Protein AF-A0A0G4F7C5-F1 (afdb_monomer_lite)

Sequence (91 aa):
MAPPYYIQPWLKLPKPYIPPAKGEELVDPRKKLEPICVAKCSAWVNKYNDCVTRVRARTDGKGDCQSQYEKLGECIDWCLCKQGRLFDYLK

Radius of gyration: 19.31 Å; chains: 1; bounding box: 33×36×54 Å

Foldseek 3Di:
DDDPPDDPPPDDDDPVDDDDDDPDDDDQLLVVLQVVQLVVLVVLVVVLVVLVVVCVPDPPNDDDSVVSVVVSVVSSVVCCVPPVVSVVVVD

Secondary structure (DSSP, 8-state):
-PPP----TT----TT--PPPTT-----HHHHHHHHHHHHTHHHHHHHHHHHHHHHT-SS-----HHHHHHHHHHHHHHHHHTS-HHHH--

Organism: Vitrella brassicaformis (strain CCMP3155) (NCBI:txid1169540)

pLDDT: mean 82.91, std 15.1, range [36.62, 97.44]

InterPro domains:
  IPR003422 Cytochrome b-c1 complex, subunit 6 [PIRSF000019] (19-91)
  IPR023184 Ubiquinol-cytochrome C reductase hinge domain [PF02320] (28-91)
  IPR036811 Ubiquinol-cytochrome C reductase hinge domain superfamily [G3DSA:1.10.287.20] (20-91)
  IPR036811 Ubiquinol-cytochrome C reductase hinge domain superfamily [SSF81531] (21-90)

Structure (mmCIF, N/CA/C/O backbone):
data_AF-A0A0G4F7C5-F1
#
_entry.id   AF-A0A0G4F7C5-F1
#
loop_
_atom_site.group_PDB
_atom_site.id
_atom_site.type_symbol
_atom_site.label_atom_id
_atom_site.label_alt_id
_atom_site.label_comp_id
_atom_site.label_asym_id
_atom_site.label_entity_id
_atom_site.label_seq_id
_atom_site.pdbx_PDB_ins_code
_atom_site.Cartn_x
_atom_site.Cartn_y
_atom_site.Cartn_z
_atom_site.occupancy
_atom_site.B_iso_or_equiv
_atom_site.auth_seq_id
_atom_site.auth_comp_id
_atom_site.auth_asym_id
_atom_site.auth_atom_id
_atom_site.pdbx_PDB_model_num
ATOM 1 N N . MET A 1 1 ? 4.706 -26.220 11.600 1.00 36.62 1 MET A N 1
ATOM 2 C CA . MET A 1 1 ? 3.479 -26.328 12.418 1.00 36.62 1 MET A CA 1
ATOM 3 C C . MET A 1 1 ? 3.572 -25.259 13.505 1.00 36.62 1 MET A C 1
ATOM 5 O O . MET A 1 1 ? 4.349 -25.438 14.432 1.00 36.62 1 MET A O 1
ATOM 9 N N . ALA A 1 2 ? 2.932 -24.099 13.341 1.00 42.47 2 ALA A N 1
ATOM 10 C CA . ALA A 1 2 ? 2.935 -23.070 14.388 1.00 42.47 2 ALA A CA 1
ATOM 11 C C . ALA A 1 2 ? 1.986 -23.515 15.516 1.00 42.47 2 ALA A C 1
ATOM 13 O O . ALA A 1 2 ? 0.897 -24.004 15.200 1.00 42.47 2 ALA A O 1
ATOM 14 N N . PRO A 1 3 ? 2.376 -23.430 16.800 1.00 47.25 3 PRO A N 1
ATOM 15 C CA . PRO A 1 3 ? 1.508 -23.873 17.877 1.00 47.25 3 PRO A CA 1
ATOM 16 C C . PRO A 1 3 ? 0.256 -22.981 17.947 1.00 47.25 3 PRO A C 1
ATOM 18 O O . PRO A 1 3 ? 0.360 -21.766 17.754 1.00 47.25 3 PRO A O 1
ATOM 21 N N . PRO A 1 4 ? -0.926 -23.564 18.222 1.00 50.06 4 PRO A N 1
ATOM 22 C CA . PRO A 1 4 ? -2.125 -22.793 18.510 1.00 50.06 4 PRO A CA 1
ATOM 23 C C . PRO A 1 4 ? -1.827 -21.884 19.702 1.00 50.06 4 PRO A C 1
ATOM 25 O O . PRO A 1 4 ? -1.193 -22.304 20.666 1.00 50.06 4 PRO A O 1
ATOM 28 N N . TYR A 1 5 ? -2.250 -20.635 19.583 1.00 58.78 5 TYR A N 1
ATOM 29 C CA . TYR A 1 5 ? -2.147 -19.508 20.506 1.00 58.78 5 TYR A CA 1
ATOM 30 C C . TYR A 1 5 ? -2.661 -19.826 21.931 1.00 58.78 5 TYR A C 1
ATOM 32 O O . TYR A 1 5 ? -3.631 -19.255 22.412 1.00 58.78 5 TYR A O 1
ATOM 40 N N . TYR A 1 6 ? -2.024 -20.740 22.659 1.00 56.75 6 TYR A N 1
ATOM 41 C CA . TYR A 1 6 ? -2.312 -20.957 24.070 1.00 56.75 6 TYR A CA 1
ATOM 42 C C . TYR A 1 6 ? -1.623 -19.866 24.871 1.00 56.75 6 TYR A C 1
ATOM 44 O O . TYR A 1 6 ? -0.410 -19.876 25.085 1.00 56.75 6 TYR A O 1
ATOM 52 N N . ILE A 1 7 ? -2.426 -18.899 25.297 1.00 61.69 7 ILE A N 1
ATOM 53 C CA . ILE A 1 7 ? -1.985 -17.868 26.219 1.00 61.69 7 ILE A CA 1
ATOM 54 C C . ILE A 1 7 ? -1.662 -18.558 27.538 1.00 61.69 7 ILE A C 1
ATOM 56 O O . ILE A 1 7 ? -2.513 -19.218 28.134 1.00 61.69 7 ILE A O 1
ATOM 60 N N . GLN A 1 8 ? -0.404 -18.461 27.960 1.00 63.88 8 GLN A N 1
ATOM 61 C CA . GLN A 1 8 ? 0.033 -19.093 29.194 1.00 63.88 8 GLN A CA 1
ATOM 62 C C . GLN A 1 8 ? -0.736 -18.496 30.387 1.00 63.88 8 GLN A C 1
ATOM 64 O O . GLN A 1 8 ? -0.944 -17.282 30.408 1.00 63.88 8 GLN A O 1
ATOM 69 N N . PRO A 1 9 ? -1.127 -19.293 31.400 1.00 62.19 9 PRO A N 1
ATOM 70 C CA . PRO A 1 9 ? -1.959 -18.825 32.517 1.00 62.19 9 PRO A CA 1
ATOM 71 C C . PRO A 1 9 ? -1.368 -17.649 33.311 1.00 62.19 9 PRO A C 1
ATOM 73 O O . PRO A 1 9 ? -2.092 -16.899 33.958 1.00 62.19 9 PRO A O 1
ATOM 76 N N . TRP A 1 10 ? -0.045 -17.486 33.269 1.00 66.25 10 TRP A N 1
ATOM 77 C CA . TRP A 1 10 ? 0.692 -16.405 33.928 1.00 66.25 10 TRP A CA 1
ATOM 78 C C . TRP A 1 10 ? 0.876 -15.155 33.056 1.00 66.25 10 TRP A C 1
ATOM 80 O O . TRP A 1 10 ? 1.379 -14.138 33.541 1.00 66.25 10 TRP A O 1
ATOM 90 N N . LEU A 1 11 ? 0.489 -15.199 31.778 1.00 68.25 11 LEU A N 1
ATOM 91 C CA . LEU A 1 11 ? 0.618 -14.068 30.869 1.00 68.25 11 LEU A CA 1
ATOM 92 C C . LEU A 1 11 ? -0.521 -13.075 31.128 1.00 68.25 11 LEU A C 1
ATOM 94 O O . LEU A 1 11 ? -1.658 -13.269 30.700 1.00 68.25 11 LEU A O 1
ATOM 98 N N . LYS A 1 12 ? -0.212 -11.985 31.838 1.00 67.25 12 LYS A N 1
ATOM 99 C CA . LYS A 1 12 ? -1.134 -10.855 31.999 1.00 67.25 12 LYS A CA 1
ATOM 100 C C . LYS A 1 12 ? -1.296 -10.153 30.653 1.00 67.25 12 LYS A C 1
ATOM 102 O O . LYS A 1 12 ? -0.442 -9.365 30.254 1.00 67.25 12 LYS A O 1
ATOM 107 N N . LEU A 1 13 ? -2.384 -10.448 29.955 1.00 65.12 13 LEU A N 1
ATOM 108 C CA . LEU A 1 13 ? -2.740 -9.751 28.724 1.00 65.12 13 LEU A CA 1
ATOM 109 C C . LEU A 1 13 ? -3.125 -8.294 29.035 1.00 65.12 13 LEU A C 1
ATOM 111 O O . LEU A 1 13 ? -3.738 -8.030 30.078 1.00 65.12 13 LEU A O 1
ATOM 115 N N . PRO A 1 14 ? -2.795 -7.336 28.150 1.00 65.19 14 PRO A N 1
ATOM 116 C CA . PRO A 1 14 ? -3.331 -5.987 28.249 1.00 65.19 14 PRO A CA 1
ATOM 117 C C . PRO A 1 14 ? -4.865 -6.031 28.163 1.00 65.19 14 PRO A C 1
ATOM 119 O O . PRO A 1 14 ? -5.445 -6.813 27.411 1.00 65.19 14 PRO A O 1
ATOM 122 N N . LYS A 1 15 ? -5.527 -5.194 28.969 1.00 55.34 15 LYS A N 1
ATOM 123 C CA . LYS A 1 15 ? -6.960 -5.292 29.290 1.00 55.34 15 LYS A CA 1
ATOM 124 C C . LYS A 1 15 ? -7.988 -4.993 28.173 1.00 55.34 15 LYS A C 1
ATOM 126 O O . LYS A 1 15 ? -9.166 -5.094 28.502 1.00 55.34 15 LYS A O 1
ATOM 131 N N . PRO A 1 16 ? -7.647 -4.711 26.899 1.00 60.78 16 PRO A N 1
ATOM 132 C CA . PRO A 1 16 ? -8.639 -4.835 25.830 1.00 60.78 16 PRO A CA 1
ATOM 133 C C . PRO A 1 16 ? -8.501 -6.110 24.979 1.00 60.78 16 PRO A C 1
ATOM 135 O O . PRO A 1 16 ? -9.348 -6.349 24.124 1.00 60.78 16 PRO A O 1
ATOM 138 N N . TYR A 1 17 ? -7.490 -6.965 25.195 1.00 62.03 17 TYR A N 1
ATOM 139 C CA . TYR A 1 17 ? -7.323 -8.158 24.360 1.00 62.03 17 TYR A CA 1
ATOM 140 C C . TYR A 1 17 ? -8.398 -9.217 24.661 1.00 62.03 17 TYR A C 1
ATOM 142 O O . TYR A 1 17 ? -8.378 -9.867 25.709 1.00 62.03 17 TYR A O 1
ATOM 150 N N . ILE A 1 18 ? -9.315 -9.410 23.711 1.00 64.44 18 ILE A N 1
ATOM 151 C CA . ILE A 1 18 ? -10.309 -10.486 23.706 1.00 64.44 18 ILE A CA 1
ATOM 152 C C . ILE A 1 18 ? -9.776 -11.590 22.781 1.00 64.44 18 ILE A C 1
ATOM 154 O O . ILE A 1 18 ? -9.684 -11.367 21.571 1.00 64.44 18 ILE A O 1
ATOM 158 N N . PRO A 1 19 ? -9.389 -12.766 23.309 1.00 64.12 19 PRO A N 1
ATOM 159 C CA . PRO A 1 19 ? -8.961 -13.871 22.466 1.00 64.12 19 PRO A CA 1
ATOM 160 C C . PRO A 1 19 ? -10.115 -14.324 21.560 1.00 64.12 19 PRO A C 1
ATOM 162 O O . PRO A 1 19 ? -11.256 -14.397 22.026 1.00 64.12 19 PRO A O 1
ATOM 165 N N . PRO A 1 20 ? -9.844 -14.640 20.281 1.00 65.19 20 PRO A N 1
ATOM 166 C CA . PRO A 1 20 ? -10.880 -15.111 19.374 1.00 65.19 20 PRO A CA 1
ATOM 167 C C . PRO A 1 20 ? -11.480 -16.436 19.868 1.00 65.19 20 PRO A C 1
ATOM 169 O O . PRO A 1 20 ? -10.786 -17.268 20.467 1.00 65.19 20 PRO A O 1
ATOM 172 N N . ALA A 1 21 ? -12.779 -16.629 19.621 1.00 69.00 21 ALA A N 1
ATOM 173 C CA . ALA A 1 21 ? -13.482 -17.855 19.977 1.00 69.00 21 ALA A CA 1
ATOM 174 C C . ALA A 1 21 ? -12.841 -19.072 19.288 1.00 69.00 21 ALA A C 1
ATOM 176 O O . ALA A 1 21 ? -12.210 -18.970 18.236 1.00 69.00 21 ALA A O 1
ATOM 177 N N . LYS A 1 22 ? -12.979 -20.252 19.898 1.00 63.69 22 LYS A N 1
ATOM 178 C CA . LYS A 1 22 ? -12.351 -21.487 19.412 1.00 63.69 22 LYS A CA 1
ATOM 179 C C . LYS A 1 22 ? -12.842 -21.809 17.991 1.00 63.69 22 LYS A C 1
ATOM 181 O O . LYS A 1 22 ? -13.963 -22.275 17.826 1.00 63.69 22 LYS A O 1
ATOM 186 N N . GLY A 1 23 ? -11.982 -21.590 16.994 1.00 66.69 23 GLY A N 1
ATOM 187 C CA . GLY A 1 23 ? -12.268 -21.824 15.573 1.00 66.69 23 GLY A CA 1
ATOM 188 C C . GLY A 1 23 ? -12.465 -20.560 14.728 1.00 66.69 23 GLY A C 1
ATOM 189 O O . GLY A 1 23 ? -12.504 -20.674 13.507 1.00 66.69 23 GLY A O 1
ATOM 190 N N . GLU A 1 24 ? -12.537 -19.373 15.334 1.00 70.06 24 GLU A N 1
ATOM 191 C CA . GLU A 1 24 ? -12.572 -18.102 14.605 1.00 70.06 24 GLU A CA 1
ATOM 192 C C . GLU A 1 24 ? -11.156 -17.526 14.473 1.00 70.06 24 GLU A C 1
ATOM 194 O O . GLU A 1 24 ? -10.429 -17.389 15.457 1.00 70.06 24 GLU A O 1
ATOM 199 N N . GLU A 1 25 ? -10.734 -17.196 13.251 1.00 74.31 25 GLU A N 1
ATOM 200 C CA . GLU A 1 25 ? -9.457 -16.518 13.021 1.00 74.31 25 GLU A CA 1
ATOM 201 C C . GLU A 1 25 ? -9.644 -15.007 13.196 1.00 74.31 25 GLU A C 1
ATOM 203 O O . GLU A 1 25 ? -10.523 -14.395 12.582 1.00 74.31 25 GLU A O 1
ATOM 208 N N . LEU A 1 26 ? -8.811 -14.386 14.033 1.00 73.75 26 LEU A N 1
ATOM 209 C CA . LEU A 1 26 ? -8.803 -12.936 14.193 1.00 73.75 26 LEU A CA 1
ATOM 210 C C . LEU A 1 26 ? -8.307 -12.287 12.891 1.00 73.75 26 LEU A C 1
ATOM 212 O O . LEU A 1 26 ? -7.113 -12.286 12.596 1.00 73.75 26 LEU A O 1
ATOM 216 N N . VAL A 1 27 ? -9.228 -11.728 12.106 1.00 80.69 27 VAL A N 1
ATOM 217 C CA . VAL A 1 27 ? -8.889 -11.024 10.863 1.00 80.69 27 VAL A CA 1
ATOM 218 C C . VAL A 1 27 ? -8.516 -9.579 11.172 1.00 80.69 27 VAL A C 1
ATOM 220 O O . VAL A 1 27 ? -9.339 -8.824 11.689 1.00 80.69 27 VAL A O 1
ATOM 223 N N . ASP A 1 28 ? -7.301 -9.184 10.786 1.00 85.00 28 ASP A N 1
ATOM 224 C CA . ASP A 1 28 ? -6.837 -7.797 10.869 1.00 85.00 28 ASP A CA 1
ATOM 225 C C . ASP A 1 28 ? -7.832 -6.845 10.163 1.00 85.00 28 ASP A C 1
ATOM 227 O O . ASP A 1 28 ? -8.096 -7.015 8.962 1.00 85.00 28 ASP A O 1
ATOM 231 N N . PRO A 1 29 ? -8.376 -5.832 10.867 1.00 86.75 29 PRO A N 1
ATOM 232 C CA . PRO A 1 29 ? -9.223 -4.803 10.271 1.00 86.75 29 PRO A CA 1
ATOM 233 C C . PRO A 1 29 ? -8.592 -4.123 9.049 1.00 86.75 29 PRO A C 1
ATOM 235 O O . PRO A 1 29 ? -9.315 -3.757 8.119 1.00 86.75 29 PRO A O 1
ATOM 238 N N . ARG A 1 30 ? -7.256 -4.021 8.991 1.00 89.75 30 ARG A N 1
ATOM 239 C CA . ARG A 1 30 ? -6.520 -3.502 7.831 1.00 89.75 30 ARG A CA 1
ATOM 240 C C . ARG A 1 30 ? -6.904 -4.233 6.552 1.00 89.75 30 ARG A C 1
ATOM 242 O O . ARG A 1 30 ? -7.231 -3.570 5.574 1.00 89.75 30 ARG A O 1
ATOM 249 N N . LYS A 1 31 ? -6.969 -5.571 6.568 1.00 89.50 31 LYS A N 1
ATOM 250 C CA . LYS A 1 31 ? -7.301 -6.381 5.379 1.00 89.50 31 LYS A CA 1
ATOM 251 C C . LYS A 1 31 ? -8.687 -6.060 4.815 1.00 89.50 31 LYS A C 1
ATOM 253 O O . LYS A 1 31 ? -8.901 -6.1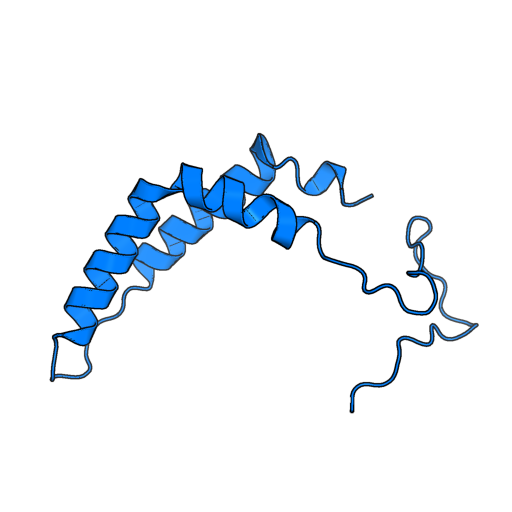73 3.613 1.00 89.50 31 LYS A O 1
ATOM 258 N N . LYS A 1 32 ? -9.630 -5.650 5.670 1.00 87.94 32 LYS A N 1
ATOM 259 C CA . LYS A 1 32 ? -10.983 -5.250 5.250 1.00 87.94 32 LYS A CA 1
ATOM 260 C C . LYS A 1 32 ? -11.005 -3.849 4.633 1.00 87.94 32 LYS A C 1
ATOM 262 O O . LYS A 1 32 ? -11.775 -3.599 3.711 1.00 87.94 32 LYS A O 1
ATOM 267 N N . LEU A 1 33 ? -10.174 -2.938 5.140 1.00 90.75 33 LEU A N 1
ATOM 268 C CA . LEU A 1 33 ? -10.144 -1.528 4.736 1.00 90.75 33 LEU A CA 1
ATOM 269 C C . LEU A 1 33 ? -9.227 -1.261 3.534 1.00 90.75 33 LEU A C 1
ATOM 271 O O . LEU A 1 33 ? -9.475 -0.345 2.751 1.00 90.75 33 LEU A O 1
ATOM 275 N N . GLU A 1 34 ? -8.186 -2.071 3.371 1.00 90.62 34 GLU A N 1
ATOM 276 C CA . GLU A 1 34 ? -7.200 -1.969 2.299 1.00 90.62 34 GLU A CA 1
ATOM 277 C C . GLU A 1 34 ? -7.806 -1.899 0.885 1.00 90.62 34 GLU A C 1
ATOM 279 O O . GLU A 1 34 ? -7.469 -0.948 0.180 1.00 90.62 34 GLU A O 1
ATOM 284 N N . PRO A 1 35 ? -8.749 -2.766 0.453 1.00 92.56 35 PRO A N 1
ATOM 285 C CA . PRO A 1 35 ? -9.300 -2.692 -0.907 1.00 92.56 35 PRO A CA 1
ATOM 286 C C . PRO A 1 35 ? -10.001 -1.358 -1.207 1.00 92.56 35 PRO A C 1
ATOM 288 O O . PRO A 1 35 ? -9.908 -0.837 -2.320 1.00 92.56 35 PRO A O 1
ATOM 291 N N . ILE A 1 36 ? -10.652 -0.760 -0.206 1.00 91.50 36 ILE A N 1
ATOM 292 C CA . ILE A 1 36 ? -11.309 0.548 -0.336 1.00 91.50 36 ILE A CA 1
ATOM 293 C C . ILE A 1 36 ? -10.257 1.639 -0.567 1.00 91.50 36 ILE A C 1
ATOM 295 O O . ILE A 1 36 ? -10.445 2.531 -1.397 1.00 91.50 36 ILE A O 1
ATOM 299 N N . CYS A 1 37 ? -9.141 1.575 0.158 1.00 93.44 37 CYS A N 1
ATOM 300 C CA . CYS A 1 37 ? -8.057 2.543 0.032 1.00 93.44 37 CYS A CA 1
ATOM 301 C C . CYS A 1 37 ? -7.232 2.359 -1.243 1.00 93.44 37 CYS A C 1
ATOM 303 O O . CYS A 1 37 ? -6.851 3.350 -1.864 1.00 93.44 37 CYS A O 1
ATOM 305 N N . VAL A 1 38 ? -7.041 1.123 -1.703 1.00 94.19 38 VAL A N 1
ATOM 306 C CA . VAL A 1 38 ? -6.403 0.831 -2.993 1.00 94.19 38 VAL A CA 1
ATOM 307 C C . VAL A 1 38 ? -7.198 1.452 -4.143 1.00 94.19 38 VAL A C 1
ATOM 309 O O . VAL A 1 38 ? -6.609 2.109 -5.001 1.00 94.19 38 VAL A O 1
ATOM 312 N N . ALA A 1 39 ? -8.533 1.342 -4.131 1.00 94.06 39 ALA A N 1
ATOM 313 C CA . ALA A 1 39 ? -9.385 1.963 -5.149 1.00 94.06 39 ALA A CA 1
ATOM 314 C C . ALA A 1 39 ? -9.236 3.498 -5.194 1.00 94.06 39 ALA A C 1
ATOM 316 O O . ALA A 1 39 ? -9.210 4.097 -6.271 1.00 94.06 39 ALA A O 1
ATOM 317 N N . LYS A 1 40 ? -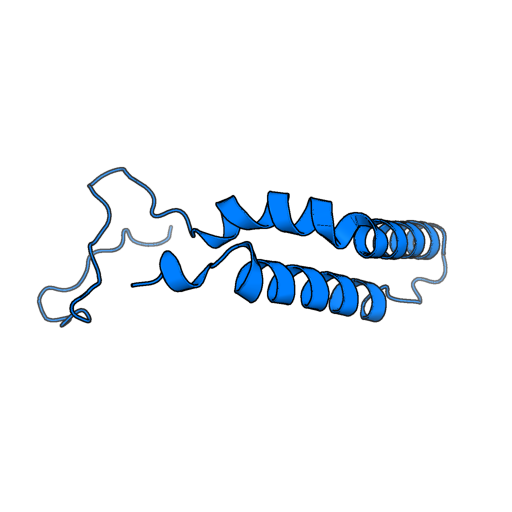9.074 4.141 -4.030 1.00 93.62 40 LYS A N 1
ATOM 318 C CA . LYS A 1 40 ? -8.843 5.594 -3.922 1.00 93.62 40 LYS A CA 1
ATOM 319 C C . LYS A 1 40 ? -7.443 6.014 -4.369 1.00 93.62 40 LYS A C 1
ATOM 321 O O . LYS A 1 40 ? -7.272 7.117 -4.878 1.00 93.62 40 LYS A O 1
ATOM 326 N N . CYS A 1 41 ? -6.461 5.129 -4.230 1.00 95.75 41 CYS A N 1
ATOM 327 C CA . CYS A 1 41 ? -5.076 5.335 -4.651 1.00 95.75 41 CYS A CA 1
ATOM 328 C C . CYS A 1 41 ? -4.784 4.818 -6.074 1.00 95.75 41 CYS A C 1
ATOM 330 O O . CYS A 1 41 ? -3.621 4.614 -6.430 1.00 95.75 41 CYS A O 1
ATOM 332 N N . SER A 1 42 ? -5.813 4.641 -6.912 1.00 95.62 42 SER A N 1
ATOM 333 C CA . SER A 1 42 ? -5.712 4.074 -8.269 1.00 95.62 42 SER A CA 1
ATOM 334 C C . SER A 1 42 ? -4.676 4.762 -9.168 1.00 95.62 42 SER A C 1
ATOM 336 O O . SER A 1 42 ? -3.992 4.096 -9.942 1.00 95.62 42 SER A O 1
ATOM 338 N N . ALA A 1 43 ? -4.473 6.074 -9.022 1.00 95.12 43 ALA A N 1
ATOM 339 C CA . ALA A 1 43 ? -3.443 6.805 -9.762 1.00 95.12 43 ALA A CA 1
ATOM 340 C C . ALA A 1 43 ? -2.021 6.263 -9.508 1.00 95.12 43 ALA A C 1
ATOM 342 O O . ALA A 1 43 ? -1.218 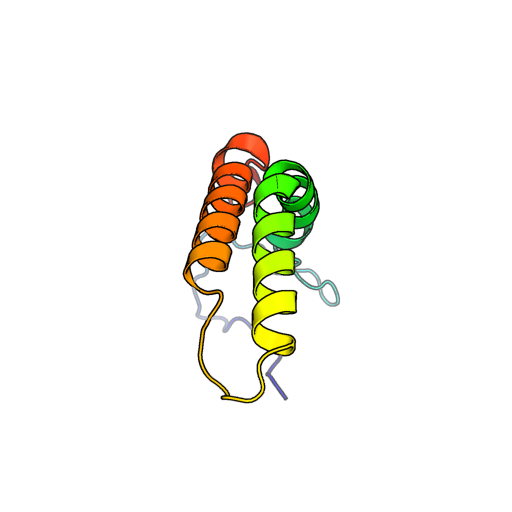6.164 -10.437 1.00 95.12 43 ALA A O 1
ATOM 343 N N . TRP A 1 44 ? -1.705 5.894 -8.264 1.00 95.81 44 TRP A N 1
ATOM 344 C CA . TRP A 1 44 ? -0.410 5.310 -7.905 1.00 95.81 44 TRP A CA 1
ATOM 345 C C . TRP A 1 44 ? -0.321 3.832 -8.278 1.00 95.81 44 TRP A C 1
ATOM 347 O O . TRP A 1 44 ? 0.745 3.386 -8.694 1.00 95.81 44 TRP A O 1
ATOM 357 N N . VAL A 1 45 ? -1.441 3.104 -8.217 1.00 96.19 45 VAL A N 1
ATOM 358 C CA . VAL A 1 45 ? -1.531 1.719 -8.708 1.00 96.19 45 VAL A CA 1
ATOM 359 C C . VAL A 1 45 ? -1.166 1.658 -10.191 1.00 96.19 45 VAL A C 1
ATOM 361 O O . VAL A 1 45 ? -0.336 0.842 -10.585 1.00 96.19 45 VAL A O 1
ATOM 364 N N . ASN A 1 46 ? -1.709 2.569 -11.002 1.00 96.62 46 ASN A N 1
ATOM 365 C CA . ASN A 1 46 ? -1.406 2.640 -12.431 1.00 96.62 46 ASN A CA 1
ATOM 366 C C . ASN A 1 46 ? 0.083 2.917 -12.676 1.00 96.62 46 ASN A C 1
ATOM 368 O O . ASN A 1 46 ? 0.736 2.156 -13.381 1.00 96.62 46 ASN A O 1
ATOM 372 N N . LYS A 1 47 ? 0.663 3.922 -12.003 1.00 95.62 47 LYS A N 1
ATOM 373 C CA . LYS A 1 47 ? 2.100 4.239 -12.126 1.00 95.62 47 LYS A CA 1
ATOM 374 C C . LYS A 1 47 ? 3.010 3.082 -11.714 1.00 95.62 47 LYS A C 1
ATOM 376 O O . LYS A 1 47 ? 4.065 2.881 -12.318 1.00 95.62 47 LYS A O 1
ATOM 381 N N . TYR A 1 48 ? 2.632 2.344 -10.672 1.00 96.81 48 TYR A N 1
ATOM 382 C CA . TYR A 1 48 ? 3.362 1.154 -10.254 1.00 96.81 48 TYR A CA 1
ATOM 383 C C . TYR A 1 48 ? 3.277 0.060 -11.326 1.00 96.81 48 TYR A C 1
ATOM 385 O O . TYR A 1 48 ? 4.311 -0.457 -11.740 1.00 96.81 48 TYR A O 1
ATOM 393 N N . ASN A 1 49 ? 2.083 -0.227 -11.849 1.00 96.62 49 ASN A N 1
ATOM 394 C CA . ASN A 1 49 ? 1.881 -1.219 -12.909 1.00 96.62 49 ASN A CA 1
ATOM 395 C C . ASN A 1 49 ? 2.623 -0.864 -14.209 1.00 96.62 49 ASN A C 1
ATOM 397 O O . ASN A 1 49 ? 3.213 -1.747 -14.840 1.00 96.62 49 ASN A O 1
ATOM 401 N N . ASP A 1 50 ? 2.663 0.416 -14.576 1.00 96.56 50 ASP A N 1
ATOM 402 C CA . ASP A 1 50 ? 3.437 0.908 -15.720 1.00 96.56 50 ASP A CA 1
ATOM 403 C C . ASP A 1 50 ? 4.935 0.657 -15.513 1.00 96.56 50 ASP A C 1
ATOM 405 O O . ASP A 1 50 ? 5.627 0.156 -16.405 1.00 96.56 50 ASP A O 1
ATOM 409 N N . CYS A 1 51 ? 5.446 0.941 -14.309 1.00 96.12 51 CYS A N 1
ATOM 410 C CA . CYS A 1 51 ? 6.830 0.637 -13.966 1.00 96.12 51 CYS A CA 1
ATOM 411 C C . CYS A 1 51 ? 7.110 -0.870 -14.018 1.00 96.12 51 CYS A C 1
ATOM 413 O O . CYS A 1 51 ? 8.102 -1.278 -14.620 1.00 96.12 51 CYS A O 1
ATOM 415 N N . VAL A 1 52 ? 6.237 -1.700 -13.439 1.00 95.88 52 VAL A N 1
ATOM 416 C CA . VAL A 1 52 ? 6.379 -3.163 -13.437 1.00 95.88 52 VAL A CA 1
ATOM 417 C C . VAL A 1 52 ? 6.426 -3.696 -14.866 1.00 95.88 52 VAL A C 1
ATOM 419 O O . VAL A 1 52 ? 7.279 -4.521 -15.185 1.00 95.88 52 VAL A O 1
ATOM 422 N N . THR A 1 53 ? 5.559 -3.194 -15.743 1.00 95.81 53 THR A N 1
ATOM 423 C CA . THR A 1 53 ? 5.544 -3.562 -17.165 1.00 95.81 53 THR A CA 1
ATOM 424 C C . THR A 1 53 ? 6.855 -3.173 -17.845 1.00 95.81 53 THR A C 1
ATOM 426 O O . THR A 1 53 ? 7.458 -3.995 -18.535 1.00 95.81 53 THR A O 1
ATOM 429 N N . ARG A 1 54 ? 7.354 -1.958 -17.588 1.00 93.88 54 ARG A N 1
ATOM 430 C CA . ARG A 1 54 ? 8.641 -1.488 -18.114 1.00 93.88 54 ARG A CA 1
ATOM 431 C C . ARG A 1 54 ? 9.807 -2.347 -17.633 1.00 93.88 54 ARG A C 1
ATOM 433 O O . ARG A 1 54 ? 10.632 -2.727 -18.452 1.00 93.88 54 ARG A O 1
ATOM 440 N N . VAL A 1 55 ? 9.893 -2.646 -16.336 1.00 94.19 55 VAL A N 1
ATOM 441 C CA . VAL A 1 55 ? 10.989 -3.444 -15.760 1.00 94.19 55 VAL A CA 1
ATOM 442 C C . VAL A 1 55 ? 10.936 -4.888 -16.262 1.00 94.19 55 VAL A C 1
ATOM 444 O O . VAL A 1 55 ? 11.972 -5.429 -16.627 1.00 94.19 55 VAL A O 1
ATOM 447 N N . ARG A 1 56 ? 9.744 -5.489 -16.384 1.00 93.25 56 ARG A N 1
ATOM 448 C CA . ARG A 1 56 ? 9.571 -6.839 -16.956 1.00 93.25 56 ARG A CA 1
ATOM 449 C C . ARG A 1 56 ? 9.987 -6.938 -18.422 1.00 93.25 56 ARG A C 1
ATOM 451 O O . ARG A 1 56 ? 10.427 -7.999 -18.845 1.00 93.25 56 ARG A O 1
ATOM 458 N N . ALA A 1 57 ? 9.836 -5.861 -19.192 1.00 93.19 57 ALA A N 1
ATOM 459 C CA . ALA A 1 57 ? 10.253 -5.823 -20.592 1.00 93.19 57 ALA A CA 1
ATOM 460 C C . ALA A 1 57 ? 11.778 -5.702 -20.767 1.00 93.19 57 ALA A C 1
ATOM 462 O O . ALA A 1 57 ? 12.284 -5.899 -21.872 1.00 93.19 57 ALA A O 1
ATOM 463 N N . ARG A 1 58 ? 12.524 -5.365 -19.707 1.00 90.12 58 ARG A N 1
ATOM 464 C CA . ARG A 1 58 ? 13.983 -5.264 -19.772 1.00 90.12 58 ARG A CA 1
ATOM 465 C C . ARG A 1 58 ? 14.636 -6.638 -19.639 1.00 90.12 58 ARG A C 1
ATOM 467 O O . ARG A 1 58 ? 14.230 -7.463 -18.830 1.00 90.12 58 ARG A O 1
ATOM 474 N N . THR A 1 59 ? 15.706 -6.850 -20.398 1.00 89.56 59 THR A N 1
ATOM 475 C CA . THR A 1 59 ? 16.521 -8.078 -20.388 1.00 89.56 59 THR A CA 1
ATOM 476 C C . THR A 1 59 ? 17.829 -7.929 -19.610 1.00 89.56 59 THR A C 1
ATOM 478 O O . THR A 1 59 ? 18.529 -8.911 -19.389 1.00 89.56 59 THR A O 1
ATOM 481 N N . ASP A 1 60 ? 18.165 -6.714 -19.174 1.00 89.25 60 ASP A N 1
ATOM 482 C CA . ASP A 1 60 ? 19.417 -6.396 -18.482 1.00 89.25 60 ASP A CA 1
ATOM 483 C C . ASP A 1 60 ? 19.379 -6.666 -16.970 1.00 89.25 60 ASP A C 1
ATOM 485 O O . ASP A 1 60 ? 20.399 -6.513 -16.299 1.00 89.25 60 ASP A O 1
ATOM 489 N N . GLY A 1 61 ? 18.217 -7.053 -16.428 1.00 83.56 61 GLY A N 1
ATOM 490 C CA . GLY A 1 61 ? 18.024 -7.322 -15.001 1.00 83.56 61 GLY A CA 1
ATOM 491 C C . GLY A 1 61 ? 18.201 -6.088 -14.110 1.00 83.56 61 GLY A C 1
ATOM 492 O O . GLY A 1 61 ? 18.393 -6.232 -12.904 1.00 83.56 61 GLY A O 1
ATOM 493 N N . LYS A 1 62 ? 18.174 -4.879 -14.688 1.00 85.44 62 LYS A N 1
ATOM 494 C CA . LYS A 1 62 ? 18.389 -3.616 -13.973 1.00 85.44 62 LYS A CA 1
ATOM 495 C C . LYS A 1 62 ? 17.104 -2.798 -13.878 1.00 85.44 62 LYS A C 1
ATOM 497 O O . LYS A 1 62 ? 16.305 -2.742 -14.811 1.00 85.44 62 LYS A O 1
ATOM 502 N N . GLY A 1 63 ? 16.990 -2.062 -12.775 1.00 86.31 63 GLY A N 1
ATOM 503 C CA . GLY A 1 63 ? 15.882 -1.156 -12.488 1.00 86.31 63 GLY A CA 1
ATOM 504 C C . GLY A 1 63 ? 14.892 -1.742 -11.488 1.00 86.31 63 GLY A C 1
ATOM 505 O O . GLY A 1 63 ? 14.617 -2.938 -11.486 1.00 86.31 63 GLY A O 1
ATOM 506 N N . ASP A 1 64 ? 14.352 -0.868 -10.647 1.00 93.12 64 ASP A N 1
ATOM 507 C CA . ASP A 1 64 ? 13.330 -1.191 -9.662 1.00 93.12 64 ASP A CA 1
ATOM 508 C C . ASP A 1 64 ? 12.115 -0.265 -9.819 1.00 93.12 64 ASP A C 1
ATOM 510 O O . ASP A 1 64 ? 12.133 0.724 -10.558 1.00 93.12 64 ASP A O 1
ATOM 514 N N . CYS A 1 65 ? 11.040 -0.633 -9.127 1.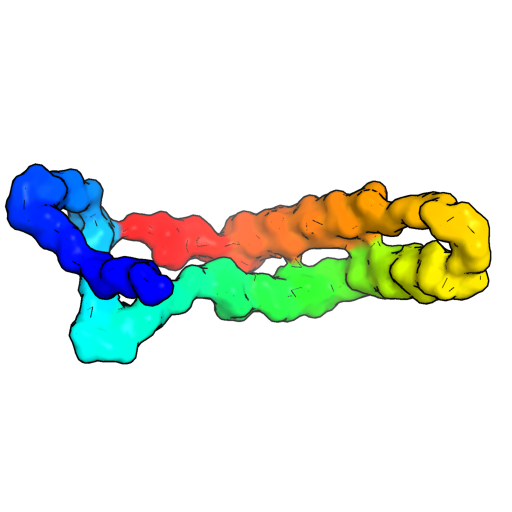00 95.62 65 CYS A N 1
ATOM 515 C CA . CYS A 1 65 ? 9.831 0.174 -8.996 1.00 95.62 65 CYS A CA 1
ATOM 516 C C . CYS A 1 65 ? 9.618 0.630 -7.550 1.00 95.62 65 CYS A C 1
ATOM 518 O O . CYS A 1 65 ? 8.482 0.905 -7.153 1.00 95.62 65 CYS A O 1
ATOM 520 N N . GLN A 1 66 ? 10.690 0.676 -6.749 1.00 95.69 66 GLN A N 1
ATOM 521 C CA . GLN A 1 66 ? 10.605 0.899 -5.310 1.00 95.69 66 GLN A CA 1
ATOM 522 C C . GLN A 1 66 ? 10.006 2.271 -5.012 1.00 95.69 66 GLN A C 1
ATOM 524 O O . GLN A 1 66 ? 9.064 2.368 -4.231 1.00 95.69 66 GLN A O 1
ATOM 529 N N . SER A 1 67 ? 10.440 3.320 -5.713 1.00 94.25 67 SER A N 1
ATOM 530 C CA . SER A 1 67 ? 9.898 4.665 -5.488 1.00 94.25 67 SER A CA 1
ATOM 531 C C . SER A 1 67 ? 8.396 4.760 -5.790 1.00 94.25 67 SER A C 1
ATOM 533 O O . SER A 1 67 ? 7.666 5.475 -5.107 1.00 94.25 67 SER A O 1
ATOM 535 N N . GLN A 1 68 ? 7.901 4.050 -6.814 1.00 95.06 68 GLN A N 1
ATOM 536 C CA . GLN A 1 68 ? 6.463 4.032 -7.123 1.00 95.06 68 GLN A CA 1
ATOM 537 C C . GLN A 1 68 ? 5.686 3.221 -6.083 1.00 95.06 68 GLN A C 1
ATOM 539 O O . GLN A 1 68 ? 4.581 3.611 -5.708 1.00 95.06 68 GLN A O 1
ATOM 544 N N . TYR A 1 69 ? 6.275 2.126 -5.600 1.00 96.62 69 TYR A N 1
ATOM 545 C CA . TYR A 1 69 ? 5.708 1.299 -4.542 1.00 96.62 69 TYR A CA 1
ATOM 546 C C . TYR A 1 69 ? 5.593 2.058 -3.212 1.00 96.62 69 TYR A C 1
ATOM 548 O O . TYR A 1 69 ? 4.537 2.041 -2.588 1.00 96.62 69 TYR A O 1
ATOM 556 N N . GLU A 1 70 ? 6.628 2.800 -2.817 1.00 97.44 70 GLU A N 1
ATOM 557 C CA . GLU A 1 70 ? 6.620 3.632 -1.608 1.00 97.44 70 GLU A CA 1
ATOM 558 C C . GLU A 1 70 ? 5.538 4.714 -1.673 1.00 97.44 70 GLU A C 1
ATOM 560 O O . GLU A 1 70 ? 4.805 4.916 -0.707 1.00 97.44 70 GLU A O 1
ATOM 565 N N . LYS A 1 71 ? 5.365 5.362 -2.832 1.00 96.94 71 LYS A N 1
ATOM 566 C CA . LYS A 1 71 ? 4.305 6.365 -3.033 1.00 96.94 71 LYS A CA 1
ATOM 567 C C . LYS A 1 71 ? 2.900 5.768 -2.985 1.00 96.94 71 LYS A C 1
ATOM 569 O O . LYS A 1 71 ? 1.980 6.401 -2.465 1.00 96.94 71 LYS A O 1
ATOM 574 N N . LEU A 1 72 ? 2.725 4.557 -3.511 1.00 96.81 72 LEU A N 1
ATOM 575 C CA . LEU A 1 72 ? 1.475 3.814 -3.380 1.00 96.81 72 LEU A CA 1
ATOM 576 C C . LEU A 1 72 ? 1.193 3.472 -1.908 1.00 96.81 72 LEU A C 1
ATOM 578 O O . LEU A 1 72 ? 0.081 3.709 -1.439 1.00 96.81 72 LEU A O 1
ATOM 582 N N . GLY A 1 73 ? 2.202 2.983 -1.184 1.00 96.06 73 GLY A N 1
ATOM 583 C CA . GLY A 1 73 ? 2.117 2.685 0.247 1.00 96.06 73 GLY A CA 1
ATOM 584 C C . GLY A 1 73 ? 1.744 3.913 1.076 1.00 96.06 73 GLY A C 1
ATOM 585 O O . GLY A 1 73 ? 0.778 3.863 1.829 1.00 96.06 73 GLY A O 1
ATOM 586 N N . GLU A 1 74 ? 2.415 5.045 0.850 1.00 96.19 74 GLU A N 1
ATOM 587 C CA . GLU A 1 74 ? 2.126 6.325 1.513 1.00 96.19 74 GLU A CA 1
ATOM 588 C C . GLU A 1 74 ? 0.656 6.744 1.326 1.00 96.19 74 GLU A C 1
ATOM 590 O O . GLU A 1 74 ? -0.018 7.134 2.282 1.00 96.19 74 GLU A O 1
ATOM 595 N N . CYS A 1 75 ? 0.123 6.609 0.106 1.00 96.62 75 CYS A N 1
ATOM 596 C CA . CYS A 1 75 ? -1.279 6.909 -0.181 1.00 96.62 75 CYS A CA 1
ATOM 597 C C . CYS A 1 75 ? -2.242 5.972 0.567 1.00 96.62 75 CYS A C 1
ATOM 599 O O . CYS A 1 75 ? -3.227 6.432 1.157 1.00 96.62 75 CYS A O 1
ATOM 601 N N . ILE A 1 76 ? -1.964 4.664 0.553 1.00 95.44 76 ILE A N 1
ATOM 602 C CA . ILE A 1 76 ? -2.799 3.656 1.213 1.00 95.44 76 ILE A CA 1
ATOM 603 C C . ILE A 1 76 ? -2.785 3.870 2.727 1.00 95.44 76 ILE A C 1
ATOM 605 O O . ILE A 1 76 ? -3.852 3.920 3.336 1.00 95.44 76 ILE A O 1
ATOM 609 N N . ASP A 1 77 ? -1.612 4.059 3.328 1.00 94.69 77 ASP A N 1
ATOM 610 C CA . ASP A 1 77 ? -1.464 4.263 4.769 1.00 94.69 77 ASP A CA 1
ATOM 611 C C . ASP A 1 77 ? -2.150 5.561 5.221 1.00 94.69 77 ASP A C 1
ATOM 613 O O . ASP A 1 77 ? -2.875 5.574 6.223 1.00 94.69 77 ASP A O 1
ATOM 617 N N . TRP A 1 78 ? -2.023 6.643 4.443 1.00 94.75 78 TRP A N 1
ATOM 618 C CA . TRP A 1 78 ? -2.756 7.883 4.702 1.00 94.75 78 TRP A CA 1
ATOM 619 C C . TRP A 1 78 ? -4.275 7.674 4.638 1.00 94.75 78 TRP A C 1
ATOM 621 O O . TRP A 1 78 ? -5.008 8.130 5.525 1.00 94.75 78 TRP A O 1
ATOM 631 N N . CYS A 1 79 ? -4.759 6.940 3.632 1.00 95.06 79 CYS A N 1
ATOM 632 C CA . CYS A 1 79 ? -6.173 6.604 3.504 1.00 95.06 79 CYS A CA 1
ATOM 633 C C . CYS A 1 79 ? -6.670 5.741 4.672 1.00 95.06 79 CYS A C 1
ATOM 635 O O . CYS A 1 79 ? -7.719 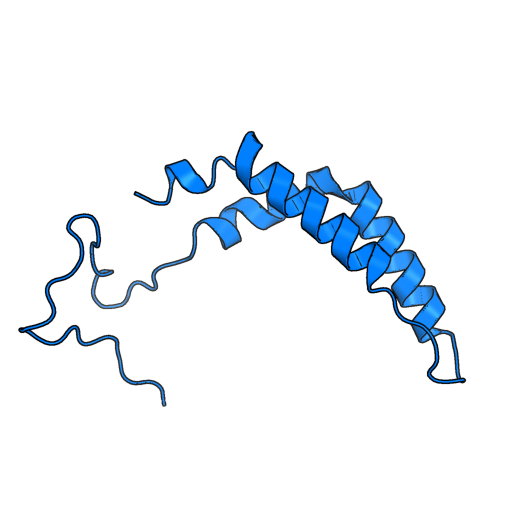6.047 5.240 1.00 95.06 79 CYS A O 1
ATOM 637 N N . LEU A 1 80 ? -5.929 4.706 5.072 1.00 93.50 80 LEU A N 1
ATOM 638 C CA . LEU A 1 80 ? -6.287 3.823 6.186 1.00 93.50 80 LEU A CA 1
ATOM 639 C C . LEU A 1 80 ? -6.374 4.593 7.507 1.00 93.50 80 LEU A C 1
ATOM 641 O O . LEU A 1 80 ? -7.307 4.384 8.286 1.00 93.50 80 LEU A O 1
ATOM 645 N N . CYS A 1 81 ? -5.441 5.519 7.729 1.00 90.19 81 CYS A N 1
ATOM 646 C CA . CYS A 1 81 ? -5.399 6.356 8.920 1.00 90.19 81 CYS A CA 1
ATOM 647 C C . CYS A 1 81 ? -6.572 7.348 8.972 1.00 90.19 81 CYS A C 1
ATOM 649 O O . CYS A 1 81 ? -7.278 7.422 9.976 1.00 90.19 81 CYS A O 1
ATOM 651 N N . LYS A 1 82 ? -6.814 8.101 7.890 1.00 88.12 82 LYS A N 1
ATOM 652 C CA . LYS A 1 82 ? -7.808 9.189 7.887 1.00 88.12 82 LYS A CA 1
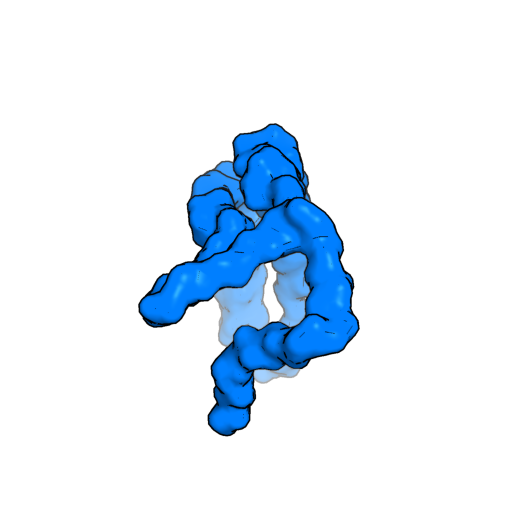ATOM 653 C C . LYS A 1 82 ? -9.220 8.735 7.540 1.00 88.12 82 LYS A C 1
ATOM 655 O O . LYS A 1 82 ? -10.172 9.144 8.194 1.00 88.12 82 LYS A O 1
ATOM 660 N N . GLN A 1 83 ? -9.368 7.927 6.496 1.00 81.31 83 GLN A N 1
ATOM 661 C CA . GLN A 1 83 ? -10.670 7.585 5.917 1.00 81.31 83 GLN A CA 1
ATOM 662 C C . GLN A 1 83 ? -11.130 6.189 6.328 1.00 81.31 83 GLN A C 1
ATOM 664 O O . GLN A 1 83 ? -12.294 6.006 6.673 1.00 81.31 83 GLN A O 1
ATOM 669 N N . GLY A 1 84 ? -10.215 5.217 6.313 1.00 79.31 84 GLY A N 1
ATOM 670 C CA . GLY A 1 84 ? -10.468 3.861 6.797 1.00 79.31 84 GLY A CA 1
ATOM 671 C C . GLY A 1 84 ? -10.686 3.811 8.309 1.00 79.31 84 GLY A C 1
ATOM 672 O O . GLY A 1 84 ? -11.286 2.857 8.793 1.00 79.31 84 GLY A O 1
ATOM 673 N N . ARG A 1 85 ? -10.241 4.851 9.034 1.00 84.19 85 ARG A N 1
ATOM 674 C CA . ARG A 1 85 ? -10.309 4.960 10.496 1.00 84.19 85 ARG A CA 1
ATOM 675 C C . ARG A 1 85 ? -9.838 3.671 11.169 1.00 84.19 85 ARG A C 1
ATOM 677 O O . ARG A 1 85 ? -10.495 3.148 12.060 1.00 84.19 85 ARG A O 1
ATOM 684 N N . LEU A 1 86 ? -8.696 3.146 10.714 1.00 87.38 86 LEU A N 1
ATOM 685 C CA . LEU A 1 86 ? -8.151 1.864 11.171 1.00 87.38 86 LEU A CA 1
ATOM 686 C C . LEU A 1 86 ? -8.052 1.790 12.704 1.00 87.38 86 LEU A C 1
ATOM 688 O O . LEU A 1 86 ? -8.392 0.771 13.295 1.00 87.38 86 LEU A O 1
ATOM 692 N N . PHE A 1 87 ? -7.661 2.891 13.347 1.00 86.38 87 PHE A N 1
ATOM 693 C CA . PHE A 1 87 ? -7.527 2.967 14.801 1.00 86.38 87 PHE A CA 1
ATOM 694 C C . PHE A 1 87 ? -8.857 2.872 15.564 1.00 86.38 87 PHE A C 1
ATOM 696 O O . PHE A 1 87 ? -8.844 2.470 16.720 1.00 86.38 87 PHE A O 1
ATOM 703 N N . ASP A 1 88 ? -10.009 3.127 14.935 1.00 86.75 88 ASP A N 1
ATOM 704 C CA . ASP A 1 88 ? -11.314 2.917 15.584 1.00 86.75 88 ASP A CA 1
ATOM 705 C C . ASP A 1 88 ? -11.598 1.421 15.824 1.00 86.75 88 ASP A C 1
ATOM 707 O O . ASP A 1 88 ? -12.366 1.064 16.727 1.00 86.75 88 ASP A O 1
ATOM 711 N N . TYR A 1 89 ? -10.975 0.551 15.018 1.00 81.69 89 TYR A N 1
ATOM 712 C CA . TYR A 1 89 ? -11.068 -0.907 15.115 1.00 81.69 89 TYR A CA 1
ATOM 713 C C . TYR A 1 89 ? -10.014 -1.517 16.050 1.00 81.69 89 TYR A C 1
ATOM 715 O O . TYR A 1 89 ? -10.152 -2.676 16.434 1.00 81.69 89 TYR A O 1
ATOM 723 N N . LEU A 1 90 ? -8.972 -0.758 16.404 1.00 79.62 90 LEU A N 1
ATOM 724 C CA . LEU A 1 90 ? -7.863 -1.193 17.252 1.00 79.62 90 LEU A CA 1
ATOM 725 C C . LEU A 1 90 ? -8.027 -0.564 18.644 1.00 79.62 90 LEU A C 1
ATOM 727 O O . LEU A 1 90 ? -7.454 0.488 18.923 1.00 79.62 90 LEU A O 1
ATOM 731 N N . LYS A 1 91 ? -8.858 -1.187 19.486 1.00 67.31 91 LYS A N 1
ATOM 732 C CA . LYS A 1 91 ? -9.099 -0.781 20.882 1.00 67.31 91 LYS A CA 1
ATOM 733 C C . LYS A 1 91 ? -8.370 -1.681 21.865 1.00 67.31 91 LYS A C 1
ATOM 735 O O . LYS A 1 91 ? -8.263 -2.892 21.576 1.00 67.31 91 LYS A O 1
#